Protein AF-A0A9D2QLE0-F1 (afdb_monomer_lite)

pLDDT: mean 92.0, std 12.47, range [39.28, 98.5]

Secondary structure (DSSP, 8-state):
--EE-HHHHHHHHHHT--HHHHHHHHT--HHHHHHHHHTSSPPPHHHHHHHHHHH-TTS-HHHHSEE------

Foldseek 3Di:
DQWAQPQVVVLCVVQVPDLVNLCVQVVHDSVVSVCCNVRVDDDDPVSLVSCCVPPNVVDDSCRRTPHDPPPPD

Sequence (73 aa):
MNIDCSNLVSEMAKKEVSIHEIAFLLGEEDEAVMSKMRGTSEWSYNEVITIRDALFPEYELGYLFKEKKRQDA

Radius of gyration: 11.84 Å; chains: 1; bounding box: 25×27×34 Å

Organism: NCBI:txid2838549

Structure (mmCIF, N/CA/C/O backbone):
data_AF-A0A9D2QLE0-F1
#
_entry.id   AF-A0A9D2QLE0-F1
#
loop_
_atom_site.group_PDB
_atom_site.id
_atom_site.type_symbol
_atom_site.label_atom_id
_atom_site.label_alt_id
_atom_site.label_comp_id
_atom_site.label_asym_id
_atom_site.label_entity_id
_atom_site.label_seq_id
_atom_site.pdbx_PDB_ins_code
_atom_site.Cartn_x
_atom_site.Cartn_y
_atom_site.Cartn_z
_atom_site.occupancy
_atom_site.B_iso_or_equiv
_atom_site.auth_seq_id
_atom_site.auth_comp_id
_atom_site.auth_asym_id
_atom_site.auth_atom_id
_atom_site.pdbx_PDB_model_num
ATOM 1 N N . MET A 1 1 ? -1.049 0.103 -14.895 1.00 58.62 1 MET A N 1
ATOM 2 C CA . MET A 1 1 ? -2.230 0.912 -14.486 1.00 58.62 1 MET A CA 1
ATOM 3 C C . MET A 1 1 ? -1.762 2.222 -13.865 1.00 58.62 1 MET A C 1
ATOM 5 O O . MET A 1 1 ? -0.801 2.197 -13.109 1.00 58.62 1 MET A O 1
ATOM 9 N N . ASN A 1 2 ? -2.404 3.359 -14.152 1.00 74.19 2 ASN A N 1
ATOM 10 C CA . ASN A 1 2 ? -2.020 4.637 -13.539 1.00 74.19 2 ASN A CA 1
ATOM 11 C C . ASN A 1 2 ? -2.780 4.803 -12.210 1.00 74.19 2 ASN A C 1
ATOM 13 O O . ASN A 1 2 ? -3.966 5.124 -12.222 1.00 74.19 2 ASN A O 1
ATOM 17 N N . ILE A 1 3 ? -2.127 4.509 -11.083 1.00 85.75 3 ILE A N 1
ATOM 18 C CA . ILE A 1 3 ? -2.753 4.468 -9.750 1.00 85.75 3 ILE A CA 1
ATOM 19 C C . ILE A 1 3 ? -2.461 5.763 -8.975 1.00 85.75 3 ILE A C 1
ATOM 21 O O . ILE A 1 3 ? -1.360 6.311 -9.021 1.00 85.75 3 ILE A O 1
ATOM 25 N N . ASP A 1 4 ? -3.473 6.266 -8.279 1.00 90.62 4 ASP A N 1
ATOM 26 C CA . ASP A 1 4 ? -3.423 7.328 -7.282 1.00 90.62 4 ASP A CA 1
ATOM 27 C C . ASP A 1 4 ? -3.414 6.694 -5.884 1.00 90.62 4 ASP A C 1
ATOM 29 O O . ASP A 1 4 ? -4.379 6.049 -5.470 1.00 90.62 4 ASP A O 1
ATOM 33 N N . CYS A 1 5 ? -2.302 6.879 -5.171 1.00 93.56 5 CYS A N 1
ATOM 34 C CA . CYS A 1 5 ? -2.080 6.339 -3.829 1.00 93.56 5 CYS A CA 1
ATOM 35 C C . CYS A 1 5 ? -2.362 7.366 -2.714 1.00 93.56 5 CYS A C 1
ATOM 37 O O . CYS A 1 5 ? -1.975 7.138 -1.572 1.00 93.56 5 CYS A O 1
ATOM 39 N N . SER A 1 6 ? -3.002 8.506 -3.002 1.00 94.94 6 SER A N 1
ATOM 40 C CA . SER A 1 6 ? -3.267 9.562 -2.004 1.00 94.94 6 SER A CA 1
ATOM 41 C C . SER A 1 6 ? -4.043 9.066 -0.778 1.00 94.94 6 SER A C 1
ATOM 43 O O . SER A 1 6 ? -3.734 9.457 0.352 1.00 94.94 6 SER A O 1
ATOM 45 N N . ASN A 1 7 ? -5.003 8.162 -0.981 1.00 96.56 7 ASN A N 1
ATOM 46 C CA . ASN A 1 7 ? -5.745 7.533 0.109 1.00 96.56 7 ASN A CA 1
ATOM 47 C C . ASN A 1 7 ? -4.857 6.593 0.928 1.00 96.56 7 ASN A C 1
ATOM 49 O O . ASN A 1 7 ? -4.832 6.720 2.147 1.00 96.56 7 ASN A O 1
ATOM 53 N N . LEU A 1 8 ? -4.074 5.720 0.280 1.00 96.88 8 LEU A N 1
ATOM 54 C CA . LEU A 1 8 ? -3.099 4.871 0.972 1.00 96.88 8 LEU A CA 1
ATOM 55 C C . LEU A 1 8 ? -2.147 5.711 1.838 1.00 96.88 8 LEU A C 1
ATOM 57 O O . LEU A 1 8 ? -2.009 5.434 3.022 1.00 96.88 8 LEU A O 1
ATOM 61 N N . VAL A 1 9 ? -1.565 6.782 1.289 1.00 96.62 9 VAL A N 1
ATOM 62 C CA . VAL A 1 9 ? -0.664 7.688 2.030 1.00 96.62 9 VAL A CA 1
ATOM 63 C C . VAL A 1 9 ? -1.370 8.343 3.222 1.00 96.62 9 VAL A C 1
ATOM 65 O O . VAL A 1 9 ? -0.787 8.476 4.298 1.00 96.62 9 VAL A O 1
ATOM 68 N N . SER A 1 10 ? -2.637 8.729 3.057 1.00 97.81 10 SER A N 1
ATOM 69 C CA . SER A 1 10 ? -3.430 9.320 4.140 1.00 97.81 10 SER A CA 1
ATOM 70 C C . SER A 1 10 ? -3.699 8.320 5.265 1.00 97.81 10 SER A C 1
ATOM 72 O O . SER A 1 10 ? -3.592 8.677 6.437 1.00 97.81 10 SER A O 1
ATOM 74 N N . GLU A 1 11 ? -4.033 7.073 4.933 1.00 98.12 11 GLU A N 1
ATOM 75 C CA . GLU A 1 11 ? -4.264 6.026 5.934 1.00 98.12 11 GLU A CA 1
ATOM 76 C C . GLU A 1 11 ? -2.964 5.562 6.596 1.00 98.12 11 GLU A C 1
ATOM 78 O O . GLU A 1 11 ? -2.951 5.336 7.805 1.00 98.12 11 GLU A O 1
ATOM 83 N N . MET A 1 12 ? -1.855 5.513 5.852 1.00 98.06 12 MET A N 1
ATOM 84 C CA . MET A 1 12 ? -0.522 5.279 6.409 1.00 98.06 12 MET A CA 1
ATOM 85 C C . MET A 1 12 ? -0.188 6.301 7.496 1.00 98.06 12 MET A C 1
ATOM 87 O O . MET A 1 12 ? 0.169 5.920 8.605 1.00 98.06 12 MET A O 1
ATOM 91 N N . ALA A 1 13 ? -0.385 7.594 7.218 1.00 98.06 13 ALA A N 1
ATOM 92 C CA . ALA A 1 13 ? -0.118 8.655 8.186 1.00 98.06 13 ALA A CA 1
ATOM 93 C C . ALA A 1 13 ? -1.001 8.557 9.443 1.00 98.06 13 ALA A C 1
ATOM 95 O O . ALA A 1 13 ? -0.521 8.804 10.545 1.00 98.06 13 ALA A O 1
ATOM 96 N N . LYS A 1 14 ? -2.279 8.179 9.300 1.00 98.12 14 LYS A N 1
ATOM 97 C CA . LYS A 1 14 ? -3.203 8.015 10.440 1.00 98.12 14 LYS A CA 1
ATOM 98 C C . LYS A 1 14 ? -2.868 6.807 11.314 1.00 98.12 14 LYS A C 1
ATOM 100 O O . LYS A 1 14 ? -3.130 6.848 12.511 1.00 98.12 14 LYS A O 1
ATOM 105 N N . LYS A 1 15 ? -2.352 5.735 10.709 1.00 97.62 15 LYS A N 1
ATOM 106 C CA . LYS A 1 15 ? -1.999 4.484 11.394 1.00 97.62 15 LYS A CA 1
ATOM 107 C C . LYS A 1 15 ? -0.523 4.380 11.775 1.00 97.62 15 LYS A C 1
ATOM 109 O O . LYS A 1 15 ? -0.122 3.348 12.296 1.00 97.62 15 LYS A O 1
ATOM 114 N N . GLU A 1 16 ? 0.261 5.418 11.490 1.00 97.94 16 GLU A N 1
ATOM 115 C CA . GLU A 1 16 ? 1.716 5.439 11.678 1.00 97.94 16 GLU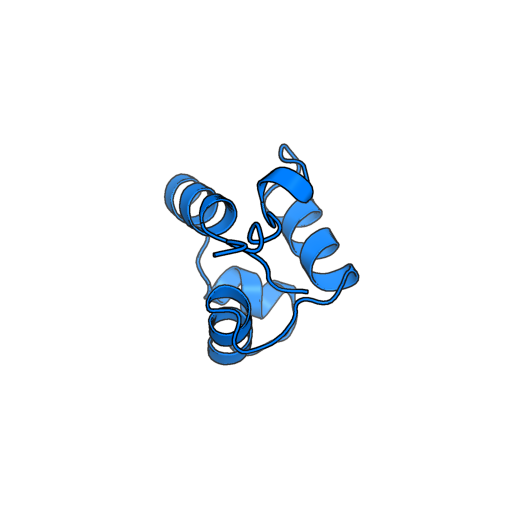 A CA 1
ATOM 116 C C 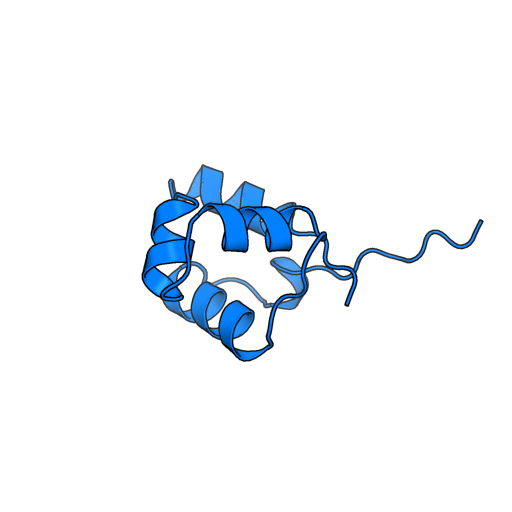. GLU A 1 16 ? 2.452 4.321 10.913 1.00 97.94 16 GLU A C 1
ATOM 118 O O . GLU A 1 16 ? 3.549 3.926 11.290 1.00 97.94 16 GLU A O 1
ATOM 123 N N . VAL A 1 17 ? 1.875 3.845 9.802 1.00 98.12 17 VAL A N 1
ATOM 124 C CA . VAL A 1 17 ? 2.498 2.841 8.928 1.00 98.12 17 VAL A CA 1
ATOM 125 C C . VAL A 1 17 ? 3.550 3.519 8.062 1.00 98.12 17 VAL A C 1
ATOM 127 O O . VAL A 1 17 ? 3.248 4.411 7.261 1.00 98.12 17 VAL A O 1
ATOM 130 N N . SER A 1 18 ? 4.794 3.077 8.193 1.00 98.00 18 SER A N 1
ATOM 131 C CA . SER A 1 18 ? 5.904 3.589 7.393 1.00 98.00 18 SER A CA 1
ATOM 132 C C . SER A 1 18 ? 5.979 2.946 6.000 1.00 98.00 18 SER A C 1
ATOM 134 O O . SER A 1 18 ? 5.474 1.853 5.749 1.00 98.00 18 SER A O 1
ATOM 136 N N . ILE A 1 19 ? 6.659 3.614 5.061 1.00 97.81 19 ILE A N 1
ATOM 137 C CA . ILE A 1 19 ? 7.010 3.013 3.758 1.00 97.81 19 ILE A CA 1
ATOM 138 C C . ILE A 1 19 ? 7.862 1.756 3.962 1.00 97.81 19 ILE A C 1
ATOM 140 O O . ILE A 1 19 ? 7.670 0.769 3.255 1.00 97.81 19 ILE A O 1
ATOM 144 N N . HIS A 1 20 ? 8.752 1.785 4.955 1.00 98.25 20 HIS A N 1
ATOM 145 C CA . HIS A 1 20 ? 9.621 0.668 5.293 1.00 98.25 20 HIS A CA 1
ATOM 146 C C . HIS A 1 20 ? 8.836 -0.585 5.701 1.00 98.25 20 HIS A C 1
ATOM 148 O O . HIS A 1 20 ? 9.197 -1.689 5.310 1.00 98.25 20 HIS A O 1
ATOM 154 N N . GLU A 1 21 ? 7.721 -0.442 6.423 1.00 98.50 21 GLU A N 1
ATOM 155 C CA . GLU A 1 21 ? 6.844 -1.578 6.743 1.00 98.50 21 GLU A CA 1
ATOM 156 C C . GLU A 1 21 ? 6.214 -2.199 5.497 1.00 98.50 21 GLU A C 1
ATOM 158 O O . GLU A 1 21 ? 6.136 -3.421 5.396 1.00 98.50 21 GLU A O 1
ATOM 163 N N . ILE A 1 22 ? 5.796 -1.377 4.530 1.00 98.25 22 ILE A N 1
ATOM 164 C CA . ILE A 1 22 ? 5.276 -1.871 3.249 1.00 98.25 22 ILE A CA 1
ATOM 165 C C . ILE A 1 22 ? 6.383 -2.585 2.470 1.00 98.25 22 ILE A C 1
ATOM 167 O O . ILE A 1 22 ? 6.155 -3.670 1.940 1.00 98.25 22 ILE A O 1
ATOM 171 N N . ALA A 1 23 ? 7.583 -2.009 2.423 1.00 98.44 23 ALA A N 1
ATOM 172 C CA . ALA A 1 23 ? 8.736 -2.603 1.756 1.00 98.44 23 ALA A CA 1
ATOM 173 C C . ALA A 1 23 ? 9.096 -3.962 2.377 1.00 98.44 23 ALA A C 1
ATOM 175 O O . ALA A 1 23 ? 9.170 -4.971 1.675 1.00 98.44 23 ALA A O 1
ATOM 176 N N . PHE A 1 24 ? 9.182 -4.017 3.708 1.00 98.44 24 PHE A N 1
ATOM 177 C CA . PHE A 1 24 ? 9.412 -5.244 4.464 1.00 98.44 24 PHE A CA 1
ATOM 178 C C . PHE A 1 24 ? 8.322 -6.297 4.216 1.00 98.44 24 PHE A C 1
ATOM 180 O O . PHE A 1 24 ? 8.639 -7.462 3.981 1.00 98.44 24 PHE A O 1
ATOM 187 N N . LEU A 1 25 ? 7.047 -5.893 4.215 1.00 98.31 25 LEU A N 1
ATOM 188 C CA . LEU A 1 25 ? 5.909 -6.775 3.942 1.00 98.31 25 LEU A CA 1
ATOM 189 C C . LEU A 1 25 ? 5.973 -7.396 2.538 1.00 98.31 25 LEU A C 1
ATOM 191 O O . LEU A 1 25 ? 5.578 -8.548 2.357 1.00 98.31 25 LEU A O 1
ATOM 195 N N . LEU A 1 26 ? 6.452 -6.642 1.549 1.00 98.00 26 LEU A N 1
ATOM 196 C CA . LEU A 1 26 ? 6.531 -7.081 0.156 1.00 98.00 26 LEU A CA 1
ATOM 197 C C . LEU A 1 26 ? 7.862 -7.754 -0.208 1.00 98.00 26 LEU A C 1
ATOM 199 O O . LEU A 1 26 ? 7.963 -8.345 -1.282 1.00 98.00 26 LEU A O 1
ATOM 203 N N . GLY A 1 27 ? 8.870 -7.690 0.667 1.00 98.00 27 GLY A N 1
ATOM 204 C CA . GLY A 1 27 ? 10.230 -8.127 0.345 1.00 98.00 27 GLY A CA 1
ATOM 205 C C . GLY A 1 27 ? 10.901 -7.240 -0.709 1.00 98.00 27 GLY A C 1
ATOM 206 O O . GLY A 1 27 ? 11.687 -7.733 -1.516 1.00 98.00 27 GLY A O 1
ATOM 207 N N . GLU A 1 28 ? 10.562 -5.951 -0.723 1.00 97.94 28 GLU A N 1
ATOM 208 C CA . GLU A 1 28 ? 11.115 -4.944 -1.627 1.00 97.94 28 GLU A CA 1
ATOM 209 C C . GLU A 1 28 ? 11.965 -3.918 -0.868 1.00 97.94 28 GLU A C 1
ATOM 211 O O . GLU A 1 28 ? 11.960 -3.854 0.358 1.00 97.94 28 GLU A O 1
ATOM 216 N N . GLU A 1 29 ? 12.685 -3.088 -1.619 1.00 98.19 29 GLU A N 1
ATOM 217 C CA . GLU A 1 29 ? 13.376 -1.912 -1.090 1.00 98.19 29 GLU A CA 1
ATOM 218 C C . GLU A 1 29 ? 12.413 -0.718 -0.992 1.00 98.19 29 GLU A C 1
ATOM 220 O O . GLU A 1 29 ? 11.533 -0.548 -1.844 1.00 98.19 29 GLU A O 1
ATOM 225 N N . ASP A 1 30 ? 12.632 0.175 -0.022 1.00 98.12 30 ASP A N 1
ATOM 226 C CA . ASP A 1 30 ? 11.834 1.397 0.172 1.00 98.12 30 ASP A CA 1
ATOM 227 C C . ASP A 1 30 ? 11.691 2.220 -1.129 1.00 98.12 30 ASP A C 1
ATOM 229 O O . ASP A 1 30 ? 10.617 2.743 -1.433 1.00 98.12 30 ASP A O 1
ATOM 233 N N . GLU A 1 31 ? 12.752 2.301 -1.942 1.00 97.88 31 GLU A N 1
ATOM 234 C CA . GLU A 1 31 ? 12.753 3.046 -3.211 1.00 97.88 31 GLU A CA 1
ATOM 235 C C . GLU A 1 31 ? 11.837 2.413 -4.275 1.00 97.88 31 GLU A C 1
ATOM 237 O O . GLU A 1 31 ? 11.235 3.124 -5.089 1.00 97.88 31 GLU A O 1
ATOM 242 N N . ALA A 1 32 ? 11.685 1.084 -4.263 1.00 97.44 32 ALA A N 1
ATOM 243 C CA . ALA A 1 32 ? 10.781 0.383 -5.172 1.00 97.44 32 ALA A CA 1
ATOM 244 C C . ALA A 1 32 ? 9.320 0.703 -4.826 1.00 97.44 32 ALA A C 1
ATOM 246 O O . ALA A 1 32 ? 8.542 1.078 -5.708 1.00 97.44 32 ALA A O 1
ATOM 247 N N . VAL A 1 33 ? 8.979 0.669 -3.535 1.00 97.56 33 VAL A N 1
ATOM 248 C CA . VAL A 1 33 ? 7.660 1.071 -3.023 1.00 97.56 33 VAL A CA 1
ATOM 249 C C . VAL A 1 33 ? 7.383 2.544 -3.331 1.00 97.56 33 VAL A C 1
ATOM 251 O O . VAL A 1 33 ? 6.315 2.886 -3.843 1.00 97.56 33 VAL A O 1
ATOM 254 N N . MET A 1 34 ? 8.362 3.424 -3.102 1.00 96.38 34 MET A N 1
ATOM 255 C CA . MET A 1 34 ? 8.253 4.853 -3.415 1.00 96.38 34 MET A CA 1
ATOM 256 C C . MET A 1 34 ? 8.028 5.118 -4.901 1.00 96.38 34 MET A C 1
ATOM 258 O O . MET A 1 34 ? 7.208 5.967 -5.260 1.00 96.38 34 MET A O 1
ATOM 262 N N . SER A 1 35 ? 8.713 4.380 -5.773 1.00 95.75 35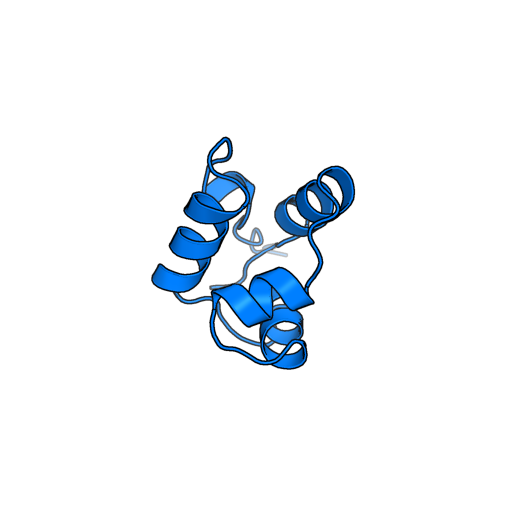 SER A N 1
ATOM 263 C CA . SER A 1 35 ? 8.512 4.450 -7.222 1.00 95.75 35 SER A CA 1
ATOM 264 C C . SER A 1 35 ? 7.075 4.079 -7.609 1.00 95.75 35 SER A C 1
ATOM 266 O O . SER A 1 35 ? 6.423 4.812 -8.361 1.00 95.75 35 SER A O 1
ATOM 268 N N . LYS A 1 36 ? 6.517 3.019 -7.011 1.00 94.62 36 LYS A N 1
ATOM 269 C CA . LYS A 1 36 ? 5.125 2.609 -7.249 1.00 94.62 36 LYS A CA 1
ATOM 270 C C . LYS A 1 36 ? 4.121 3.636 -6.728 1.00 94.62 36 LYS A C 1
ATOM 272 O O . LYS A 1 36 ? 3.175 3.987 -7.430 1.00 94.62 36 LYS A O 1
ATOM 277 N N . MET A 1 37 ? 4.351 4.197 -5.538 1.00 93.19 37 MET A N 1
ATOM 278 C CA . MET A 1 37 ? 3.506 5.261 -4.971 1.00 93.19 37 MET A CA 1
ATOM 279 C C . MET A 1 37 ? 3.516 6.542 -5.815 1.00 93.19 37 MET A C 1
ATOM 281 O O . MET A 1 37 ? 2.487 7.207 -5.949 1.00 93.19 37 MET A O 1
ATOM 285 N N . ARG A 1 38 ? 4.663 6.886 -6.415 1.00 91.69 38 ARG A N 1
ATOM 286 C CA . ARG A 1 38 ? 4.797 8.012 -7.357 1.00 91.69 38 ARG A CA 1
ATOM 287 C C . ARG A 1 38 ? 4.207 7.700 -8.737 1.00 91.69 38 ARG A C 1
ATOM 289 O O . ARG A 1 38 ? 3.935 8.624 -9.506 1.00 91.69 38 ARG A O 1
ATOM 296 N N . GLY A 1 39 ? 3.979 6.423 -9.039 1.00 90.00 39 GLY A N 1
ATOM 297 C CA . GLY A 1 39 ? 3.484 5.938 -10.324 1.00 90.00 39 GLY A CA 1
ATOM 298 C C . GLY A 1 39 ? 4.561 5.848 -11.407 1.00 90.00 39 GLY A C 1
ATOM 299 O O . GLY A 1 39 ? 4.223 5.875 -12.587 1.00 90.00 39 GLY A O 1
ATOM 300 N N . THR A 1 40 ? 5.845 5.780 -11.034 1.00 91.19 40 THR A N 1
ATOM 301 C CA . THR A 1 40 ? 6.949 5.512 -11.975 1.00 91.19 40 THR A CA 1
ATOM 302 C C . THR A 1 40 ? 7.106 4.019 -12.270 1.00 91.19 40 THR A C 1
ATOM 304 O O . THR A 1 40 ? 7.671 3.659 -13.301 1.00 91.19 40 THR A O 1
ATOM 307 N N . SER A 1 41 ? 6.570 3.156 -11.407 1.00 92.69 41 SER A N 1
ATOM 308 C CA . SER A 1 41 ? 6.430 1.714 -11.615 1.00 92.69 41 SER A CA 1
ATOM 309 C C . SER A 1 41 ? 5.017 1.248 -11.252 1.00 92.69 41 SER A C 1
ATOM 311 O O . SER A 1 41 ? 4.261 1.955 -10.582 1.00 92.69 41 SER A O 1
ATOM 313 N N . GLU A 1 42 ? 4.627 0.075 -11.751 1.00 92.31 42 GLU A N 1
ATOM 314 C CA . GLU A 1 42 ? 3.288 -0.470 -11.529 1.00 92.31 42 GLU A CA 1
ATOM 315 C C . GLU A 1 42 ? 3.227 -1.344 -10.274 1.00 92.31 42 GLU A C 1
ATOM 317 O O . GLU A 1 42 ? 4.173 -2.063 -9.954 1.00 92.31 42 GLU A O 1
ATOM 322 N N . TRP A 1 43 ? 2.075 -1.315 -9.605 1.00 94.44 43 TRP A N 1
ATOM 323 C CA . TRP A 1 43 ? 1.720 -2.293 -8.586 1.00 94.44 43 TRP A CA 1
ATOM 324 C C . TRP A 1 43 ? 1.254 -3.599 -9.229 1.00 94.44 43 TRP A C 1
ATOM 326 O O . TRP A 1 43 ? 0.451 -3.582 -10.169 1.00 94.44 43 TRP A O 1
ATOM 336 N N . SER A 1 44 ? 1.683 -4.733 -8.679 1.00 95.31 44 SER A N 1
ATOM 337 C CA . SER A 1 44 ? 1.073 -6.023 -8.999 1.00 95.31 44 SER A CA 1
ATOM 338 C C . SER A 1 44 ? -0.218 -6.234 -8.199 1.00 95.31 44 SER A C 1
ATOM 340 O O . SER A 1 44 ? -0.412 -5.673 -7.120 1.00 95.31 44 SER A O 1
ATOM 342 N N . TYR A 1 45 ? -1.119 -7.079 -8.711 1.00 94.38 45 TYR A N 1
ATOM 343 C CA . TYR A 1 45 ? -2.363 -7.403 -8.001 1.00 94.38 45 TYR A CA 1
ATOM 344 C C . TYR A 1 45 ? -2.100 -8.033 -6.623 1.00 94.38 45 TYR A C 1
ATOM 346 O O . TYR A 1 45 ? -2.780 -7.713 -5.651 1.00 94.38 45 TYR A O 1
ATOM 354 N N . ASN A 1 46 ? -1.084 -8.893 -6.519 1.00 97.00 46 ASN A N 1
ATOM 355 C CA . ASN A 1 46 ? -0.742 -9.540 -5.255 1.00 97.00 46 ASN A CA 1
ATOM 356 C C . ASN A 1 46 ? -0.215 -8.532 -4.228 1.00 97.00 46 ASN A C 1
ATOM 358 O O . ASN A 1 46 ? -0.553 -8.643 -3.059 1.00 97.00 46 ASN A O 1
ATOM 362 N N . GLU A 1 47 ? 0.561 -7.530 -4.645 1.00 97.19 47 GLU A N 1
ATOM 363 C CA . GLU A 1 47 ? 1.070 -6.496 -3.733 1.00 97.19 47 GLU A CA 1
ATOM 364 C C . GLU A 1 47 ? -0.058 -5.679 -3.111 1.00 97.19 47 GLU A C 1
ATOM 366 O O . GLU A 1 47 ? -0.091 -5.501 -1.894 1.00 97.19 47 GLU A O 1
ATOM 371 N N . VAL A 1 48 ? -1.011 -5.218 -3.928 1.00 96.19 48 VAL A N 1
ATOM 372 C CA . VAL A 1 48 ? -2.119 -4.393 -3.423 1.00 96.19 48 VAL A CA 1
ATOM 373 C C . VAL A 1 48 ? -3.040 -5.186 -2.496 1.00 96.19 48 VAL A C 1
ATOM 375 O O . VAL A 1 48 ? -3.508 -4.645 -1.494 1.00 96.19 48 VAL A O 1
ATOM 378 N N . ILE A 1 49 ? -3.257 -6.477 -2.783 1.00 97.56 49 ILE A N 1
ATOM 379 C CA . ILE A 1 49 ? -3.984 -7.407 -1.907 1.00 97.56 49 ILE A CA 1
ATOM 380 C C . ILE A 1 49 ? -3.244 -7.585 -0.581 1.00 97.56 49 ILE A C 1
ATOM 382 O O . ILE A 1 49 ? -3.855 -7.425 0.472 1.00 97.56 49 ILE A O 1
ATOM 386 N N . THR A 1 50 ? -1.938 -7.857 -0.627 1.00 98.44 50 THR A N 1
ATOM 387 C CA . THR A 1 50 ? -1.113 -8.071 0.568 1.00 98.44 50 THR A CA 1
ATOM 388 C C . THR A 1 50 ? -1.092 -6.834 1.465 1.00 98.44 50 THR A C 1
ATOM 390 O O . THR A 1 50 ? -1.311 -6.958 2.668 1.00 98.44 50 THR A O 1
ATOM 393 N N . ILE A 1 51 ? -0.904 -5.634 0.899 1.00 98.00 51 ILE A N 1
ATOM 394 C CA . ILE A 1 51 ? -0.944 -4.373 1.659 1.00 98.00 51 ILE A CA 1
ATOM 395 C C . ILE A 1 51 ? -2.307 -4.190 2.331 1.00 98.00 51 ILE A C 1
ATOM 397 O O . ILE A 1 51 ? -2.368 -3.877 3.521 1.00 98.00 51 ILE A O 1
ATOM 401 N N . ARG A 1 52 ? -3.403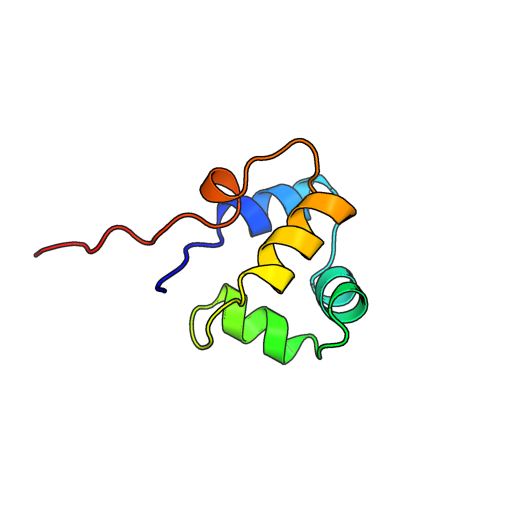 -4.389 1.584 1.00 98.00 52 ARG A N 1
ATOM 402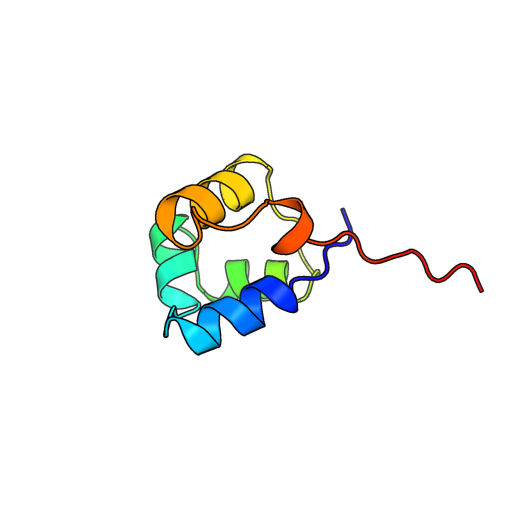 C CA . ARG A 1 52 ? -4.756 -4.270 2.135 1.00 98.00 52 ARG A CA 1
ATOM 403 C C . ARG A 1 52 ? -4.956 -5.257 3.280 1.00 98.00 52 ARG A C 1
ATOM 405 O O . ARG A 1 52 ? -5.290 -4.831 4.374 1.00 98.00 52 ARG A O 1
ATOM 412 N N . ASP A 1 53 ? -4.735 -6.545 3.052 1.00 98.31 53 ASP A N 1
ATOM 413 C CA . ASP A 1 53 ? -5.070 -7.580 4.037 1.00 98.31 53 ASP A CA 1
ATOM 414 C C . ASP A 1 53 ? -4.220 -7.483 5.308 1.00 98.31 53 ASP A C 1
ATOM 416 O O . ASP A 1 53 ? -4.719 -7.763 6.396 1.00 98.31 53 ASP A O 1
ATOM 420 N N . ALA A 1 54 ? -2.958 -7.060 5.187 1.00 98.31 54 ALA A N 1
ATOM 421 C CA . ALA A 1 54 ? -2.048 -6.969 6.324 1.00 98.31 54 ALA A CA 1
ATOM 422 C C . ALA A 1 54 ? -2.174 -5.655 7.115 1.00 98.31 54 ALA A C 1
ATOM 424 O O . ALA A 1 54 ? -2.081 -5.677 8.340 1.00 98.31 54 ALA A O 1
ATOM 425 N N . LEU A 1 55 ? -2.356 -4.514 6.439 1.00 97.75 55 LEU A N 1
ATOM 426 C CA . LEU A 1 55 ? -2.212 -3.183 7.056 1.00 97.75 55 LEU A CA 1
ATOM 427 C C . LEU A 1 55 ? -3.530 -2.389 7.086 1.00 97.75 55 LEU A C 1
ATOM 429 O O . LEU A 1 55 ? -3.755 -1.546 7.964 1.00 97.75 55 LEU A O 1
ATOM 433 N N . PHE A 1 56 ? -4.427 -2.667 6.141 1.00 97.81 56 PHE A N 1
ATOM 434 C CA . PHE A 1 56 ? -5.647 -1.897 5.895 1.00 97.81 56 PHE A CA 1
ATOM 435 C C . PHE A 1 56 ? -6.879 -2.791 5.629 1.00 97.81 56 PHE A C 1
ATOM 437 O O . PHE A 1 56 ? -7.606 -2.533 4.662 1.00 97.81 56 PHE A O 1
ATOM 444 N N . PRO A 1 57 ? -7.131 -3.847 6.436 1.00 97.88 57 PRO A N 1
ATOM 445 C CA . PRO A 1 57 ? -8.168 -4.840 6.142 1.00 97.88 57 PRO A CA 1
ATOM 446 C C . PRO A 1 57 ? -9.592 -4.272 6.201 1.00 97.88 57 PRO A C 1
ATOM 448 O O . PRO A 1 57 ? -10.526 -4.895 5.704 1.00 97.88 57 PRO A O 1
ATOM 451 N N . GLU A 1 58 ? -9.778 -3.095 6.800 1.00 97.62 58 GLU A N 1
ATOM 452 C CA . GLU A 1 58 ? -11.062 -2.398 6.850 1.00 97.62 58 GLU A CA 1
ATOM 453 C C . GLU A 1 58 ? -11.401 -1.614 5.570 1.00 97.62 58 GLU A C 1
ATOM 455 O O . GLU A 1 58 ? -12.523 -1.124 5.433 1.00 97.62 58 GLU A O 1
ATOM 460 N N . TYR A 1 59 ? -10.447 -1.470 4.646 1.00 97.50 59 TYR A N 1
ATOM 461 C CA . TYR A 1 59 ? -10.591 -0.650 3.448 1.00 97.50 59 TYR A CA 1
ATOM 462 C C . TYR A 1 59 ? -10.674 -1.492 2.171 1.00 97.50 59 TYR A C 1
ATOM 464 O O . TYR A 1 59 ? -10.060 -2.548 2.026 1.00 97.50 59 TYR A O 1
ATOM 472 N N . GLU A 1 60 ? -11.408 -0.984 1.184 1.00 96.62 60 GLU A N 1
ATOM 473 C CA . GLU A 1 60 ? -11.470 -1.596 -0.141 1.00 96.62 60 GLU A CA 1
ATOM 474 C C . GLU A 1 60 ? -10.234 -1.255 -0.986 1.00 96.62 60 GLU A C 1
ATOM 476 O O . GLU A 1 60 ? -9.698 -0.146 -0.917 1.00 96.62 60 GLU A O 1
ATOM 481 N N . LEU A 1 61 ? -9.834 -2.168 -1.883 1.00 94.38 61 LEU A N 1
ATOM 482 C CA . LEU A 1 61 ? -8.732 -1.913 -2.823 1.00 94.38 61 LEU A CA 1
ATOM 483 C C . LEU A 1 61 ? -8.961 -0.653 -3.659 1.00 94.38 61 LEU A C 1
ATOM 485 O O . LEU A 1 61 ? -8.041 0.138 -3.824 1.00 94.38 61 LEU A O 1
ATOM 489 N N . GLY A 1 62 ? -10.182 -0.450 -4.163 1.00 93.00 62 GLY A N 1
ATOM 490 C CA . GLY A 1 62 ? -10.514 0.713 -4.990 1.00 93.00 62 GLY A CA 1
ATOM 491 C C . GLY A 1 62 ? -10.478 2.039 -4.226 1.00 93.00 62 GLY A C 1
ATOM 492 O O . GLY A 1 62 ? -10.313 3.093 -4.841 1.00 93.00 62 GLY A O 1
ATOM 493 N N . TYR A 1 63 ? -10.600 1.994 -2.894 1.00 95.38 63 TYR A N 1
ATOM 494 C CA . TYR A 1 63 ? -10.379 3.157 -2.043 1.00 95.38 63 TYR A CA 1
ATOM 495 C C . TYR A 1 63 ? -8.882 3.438 -1.892 1.00 95.38 63 TYR A C 1
ATOM 497 O O . TYR A 1 63 ? -8.464 4.564 -2.145 1.00 95.38 63 TYR A O 1
ATOM 505 N N . LEU A 1 64 ? -8.078 2.434 -1.527 1.00 96.31 64 LEU A N 1
ATOM 506 C CA . LEU A 1 64 ? -6.639 2.604 -1.277 1.00 96.31 64 LEU A CA 1
ATOM 507 C C . LEU A 1 64 ? -5.840 2.919 -2.555 1.00 96.31 64 LEU A C 1
ATOM 509 O O . LEU A 1 64 ? -4.975 3.793 -2.540 1.00 96.31 64 LEU A O 1
ATOM 513 N N . PHE A 1 65 ? -6.156 2.225 -3.651 1.00 94.25 65 PHE A N 1
ATOM 514 C CA . PHE A 1 65 ? -5.446 2.244 -4.932 1.00 94.25 65 PHE A CA 1
ATOM 515 C C . PHE A 1 65 ? -6.379 2.727 -6.044 1.00 94.25 65 PHE A C 1
ATOM 517 O O . PHE A 1 65 ? -6.830 1.964 -6.902 1.00 94.25 65 PHE A O 1
ATOM 524 N N . LYS A 1 66 ? -6.710 4.016 -6.016 1.00 89.19 66 LYS A N 1
ATOM 525 C CA . LYS A 1 66 ? -7.686 4.590 -6.941 1.00 89.19 66 LYS A CA 1
ATOM 526 C C . LYS A 1 66 ? -7.084 4.717 -8.337 1.00 89.19 66 LYS A C 1
ATOM 528 O O . LYS A 1 66 ? -5.945 5.138 -8.491 1.00 89.19 66 LYS A O 1
ATOM 533 N N . GLU A 1 67 ? -7.840 4.410 -9.383 1.00 84.12 67 GLU A N 1
ATOM 534 C CA . GLU A 1 67 ? -7.380 4.699 -10.742 1.00 84.12 67 GLU A CA 1
ATOM 535 C C . GLU A 1 67 ? -7.300 6.222 -10.947 1.00 84.12 67 GLU A C 1
ATOM 537 O O . GLU A 1 67 ? -8.262 6.951 -10.664 1.00 84.12 67 GLU A O 1
ATOM 542 N N . LYS A 1 68 ? -6.161 6.727 -11.443 1.00 76.06 68 LYS A N 1
ATOM 543 C CA . LYS A 1 68 ? -6.072 8.119 -11.888 1.00 76.06 68 LYS A CA 1
ATOM 544 C C . LYS A 1 68 ? -7.054 8.278 -13.035 1.00 76.06 68 LYS A C 1
ATOM 546 O O . LYS A 1 68 ? -6.839 7.735 -14.119 1.00 76.06 68 LYS A O 1
ATOM 551 N N . LYS A 1 69 ? -8.127 9.041 -12.801 1.00 68.50 69 LYS A N 1
ATOM 552 C CA . LYS A 1 69 ? -9.023 9.457 -13.880 1.00 68.50 69 LYS A CA 1
ATOM 553 C C . LYS A 1 69 ? -8.153 10.089 -14.958 1.00 68.50 69 LYS A C 1
ATOM 555 O O . LYS A 1 69 ? -7.440 11.054 -14.680 1.00 68.50 69 LYS A O 1
ATOM 560 N N . ARG A 1 70 ? -8.191 9.521 -16.162 1.00 58.78 70 ARG A N 1
ATOM 561 C CA . ARG A 1 70 ? -7.623 10.158 -17.344 1.00 58.78 70 ARG A CA 1
ATOM 562 C C . ARG A 1 70 ? -8.315 11.521 -17.428 1.00 58.78 70 ARG A C 1
ATOM 564 O O . ARG A 1 70 ? -9.536 11.581 -17.550 1.00 58.78 70 ARG A O 1
ATOM 571 N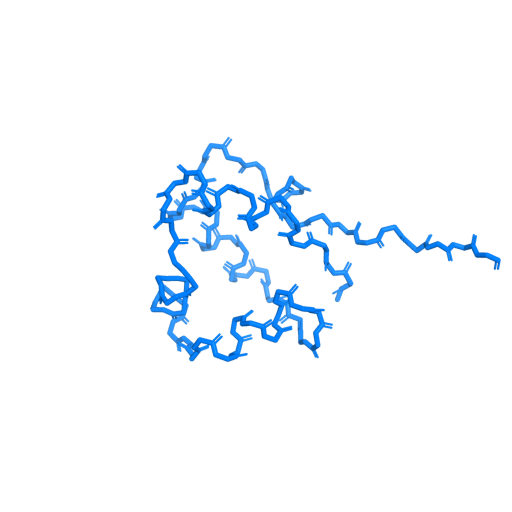 N . GLN A 1 71 ? -7.575 12.604 -17.196 1.00 53.41 71 GLN A N 1
ATOM 572 C CA . GLN A 1 71 ? -8.065 13.926 -17.560 1.00 53.41 71 GLN A CA 1
ATOM 573 C C . GLN A 1 71 ? -8.033 13.937 -19.083 1.00 53.41 71 GLN A C 1
ATOM 575 O O . GLN A 1 71 ? -6.991 14.201 -19.676 1.00 53.41 71 GLN A O 1
ATOM 580 N N . ASP A 1 72 ? -9.137 13.524 -19.701 1.00 46.28 72 ASP A N 1
ATOM 581 C CA . ASP A 1 72 ? -9.380 13.831 -21.100 1.00 46.28 72 ASP A CA 1
ATOM 582 C C . ASP A 1 72 ? -9.503 15.362 -21.167 1.00 46.28 72 ASP A C 1
ATOM 584 O O . ASP A 1 72 ? -10.436 15.945 -20.606 1.00 46.28 72 ASP A O 1
ATOM 588 N N . ALA A 1 73 ? -8.481 15.993 -21.742 1.00 39.28 73 ALA A N 1
ATOM 589 C CA . ALA A 1 73 ? -8.449 17.402 -22.112 1.00 39.28 73 ALA A CA 1
ATOM 590 C C . ALA A 1 73 ? -8.579 17.511 -23.632 1.00 39.28 73 ALA A C 1
ATOM 592 O O . ALA A 1 73 ? -7.941 16.684 -24.327 1.00 39.28 73 ALA A O 1
#